Protein AF-A0A957TV15-F1 (afdb_monomer)

Structure (mmCIF, N/CA/C/O backbone):
data_AF-A0A957TV15-F1
#
_entry.id   AF-A0A957TV15-F1
#
loop_
_atom_site.group_PDB
_atom_site.id
_atom_site.type_symbol
_atom_site.label_atom_id
_atom_site.label_alt_id
_atom_site.label_comp_id
_atom_site.label_asym_id
_atom_site.label_entity_id
_atom_site.label_seq_id
_atom_site.pdbx_PDB_ins_code
_atom_site.Cartn_x
_atom_site.Cartn_y
_atom_site.Cartn_z
_atom_site.occupancy
_atom_site.B_iso_or_equiv
_atom_site.auth_seq_id
_atom_site.auth_comp_id
_atom_site.auth_asym_id
_atom_site.auth_atom_id
_atom_site.pdbx_PDB_model_num
ATOM 1 N N . MET A 1 1 ? 33.922 26.414 -63.411 1.00 46.06 1 MET A N 1
ATOM 2 C CA . MET A 1 1 ? 33.243 25.340 -62.648 1.00 46.06 1 MET A CA 1
ATOM 3 C C . MET A 1 1 ? 33.068 25.811 -61.203 1.00 46.06 1 MET A C 1
ATOM 5 O O . MET A 1 1 ? 34.039 25.888 -60.460 1.00 46.06 1 MET A O 1
ATOM 9 N N . ASN A 1 2 ? 31.869 26.282 -60.846 1.00 50.97 2 ASN A N 1
ATOM 10 C CA . ASN A 1 2 ? 31.630 27.094 -59.646 1.00 50.97 2 ASN A CA 1
ATOM 11 C C . ASN A 1 2 ? 31.438 26.229 -58.390 1.00 50.97 2 ASN A C 1
ATOM 13 O O . ASN A 1 2 ? 30.321 25.825 -58.083 1.00 50.97 2 ASN A O 1
ATOM 17 N N . ARG A 1 3 ? 32.517 26.018 -57.617 1.00 58.66 3 ARG A N 1
ATOM 18 C CA . ARG A 1 3 ? 32.533 25.302 -56.315 1.00 58.66 3 ARG A CA 1
ATOM 19 C C . ARG A 1 3 ? 31.386 25.682 -55.360 1.00 58.66 3 ARG A C 1
ATOM 21 O O . ARG A 1 3 ? 30.985 24.862 -54.546 1.00 58.66 3 ARG A O 1
ATOM 28 N N . LYS A 1 4 ? 30.835 26.898 -55.472 1.00 58.75 4 LYS A N 1
ATOM 29 C CA . LYS A 1 4 ? 29.761 27.430 -54.616 1.00 58.75 4 LYS A CA 1
ATOM 30 C C . LYS A 1 4 ? 28.371 26.822 -54.882 1.00 58.75 4 LYS A C 1
ATOM 32 O O . LYS A 1 4 ? 27.544 26.851 -53.975 1.00 58.75 4 LYS A O 1
ATOM 37 N N . SER A 1 5 ? 28.091 26.265 -56.070 1.00 59.66 5 SER A N 1
ATOM 38 C CA . SER A 1 5 ? 26.765 25.677 -56.361 1.00 59.66 5 SER A CA 1
ATOM 39 C C . SER A 1 5 ? 26.595 24.262 -55.807 1.00 59.66 5 SER A C 1
ATOM 41 O O . SER A 1 5 ? 25.465 23.826 -55.619 1.00 59.66 5 SER A O 1
ATOM 43 N N . LEU A 1 6 ? 27.700 23.571 -55.502 1.00 62.66 6 LEU A N 1
ATOM 44 C CA . LEU A 1 6 ? 27.687 22.201 -54.982 1.00 62.66 6 LEU A CA 1
ATOM 45 C C . LEU A 1 6 ? 27.521 22.140 -53.454 1.00 62.66 6 LEU A C 1
ATOM 47 O O . LEU A 1 6 ? 27.035 21.150 -52.923 1.00 62.66 6 LEU A O 1
ATOM 51 N N . VAL A 1 7 ? 27.889 23.205 -52.736 1.00 76.62 7 VAL A N 1
ATOM 52 C CA . VAL A 1 7 ? 27.868 23.228 -51.259 1.00 76.62 7 VAL A CA 1
ATOM 53 C C . VAL A 1 7 ? 26.446 23.340 -50.705 1.00 76.62 7 VAL A C 1
ATOM 55 O O . VAL A 1 7 ? 26.131 22.775 -49.664 1.00 76.62 7 VAL A O 1
ATOM 58 N N . ARG A 1 8 ? 25.566 24.047 -51.423 1.00 78.38 8 ARG A N 1
ATOM 59 C CA . ARG A 1 8 ? 24.158 24.245 -51.050 1.00 78.38 8 ARG A CA 1
ATOM 60 C C . ARG A 1 8 ? 23.344 22.947 -50.996 1.00 78.38 8 ARG A C 1
ATOM 62 O O . ARG A 1 8 ? 22.718 22.730 -49.962 1.00 78.38 8 ARG A O 1
ATOM 69 N N . PRO A 1 9 ? 23.341 22.083 -52.031 1.00 82.62 9 PRO A N 1
ATOM 70 C CA . PRO A 1 9 ? 22.593 20.833 -51.965 1.00 82.62 9 PRO A CA 1
ATOM 71 C C . PRO A 1 9 ? 23.135 19.917 -50.868 1.00 82.62 9 PRO A C 1
ATOM 73 O O . PRO A 1 9 ? 22.339 19.375 -50.121 1.00 82.62 9 PRO A O 1
ATOM 76 N N . ILE A 1 10 ? 24.461 19.836 -50.687 1.00 86.44 10 ILE A N 1
ATOM 77 C CA . ILE A 1 10 ? 25.082 19.026 -49.623 1.00 86.44 10 ILE A CA 1
ATOM 78 C C . ILE A 1 10 ? 24.602 19.463 -48.235 1.00 86.44 10 ILE A C 1
ATOM 80 O O . ILE A 1 10 ? 24.287 18.624 -47.391 1.00 86.44 10 ILE A O 1
ATOM 84 N N . LEU A 1 11 ? 24.515 20.774 -48.003 1.00 87.88 11 LEU A N 1
ATOM 85 C CA . LEU A 1 11 ? 24.061 21.318 -46.729 1.00 87.88 11 LEU A CA 1
ATOM 86 C C . LEU A 1 11 ? 22.578 21.003 -46.479 1.00 87.88 11 LEU A C 1
ATOM 88 O O . LEU A 1 11 ? 22.214 20.632 -45.368 1.00 87.88 11 LEU A O 1
ATOM 92 N N . PHE A 1 12 ? 21.742 21.055 -47.520 1.00 89.56 12 PHE A N 1
ATOM 93 C CA . PHE A 1 12 ? 20.345 20.619 -47.441 1.00 89.56 12 PHE A CA 1
ATOM 94 C C . PHE A 1 12 ? 20.218 19.125 -47.133 1.00 89.56 12 PHE A C 1
ATOM 96 O O . PHE A 1 12 ? 19.432 18.752 -46.263 1.00 89.56 12 PHE A O 1
ATOM 103 N N . THR A 1 13 ? 21.010 18.270 -47.785 1.00 88.69 13 THR A N 1
ATOM 104 C CA . THR A 1 13 ? 20.988 16.826 -47.521 1.00 88.69 13 THR A CA 1
ATOM 105 C C . THR A 1 13 ? 21.404 16.522 -46.083 1.00 88.69 13 THR A C 1
ATOM 107 O O . THR A 1 13 ? 20.759 15.715 -45.422 1.00 88.69 13 THR A O 1
ATOM 110 N N . LEU A 1 14 ? 22.429 17.206 -45.563 1.00 92.69 14 LEU A N 1
ATOM 111 C CA . LEU A 1 14 ? 22.865 17.055 -44.171 1.00 92.69 14 LEU A CA 1
ATOM 112 C C . LEU A 1 14 ? 21.784 17.467 -43.168 1.00 92.69 14 LEU A C 1
ATOM 114 O O . LEU A 1 14 ? 21.582 16.769 -42.178 1.00 92.69 14 LEU A O 1
ATOM 118 N N . VAL A 1 15 ? 21.058 18.556 -43.432 1.00 92.94 15 VAL A N 1
ATOM 119 C CA . VAL A 1 15 ? 19.947 18.995 -42.572 1.00 92.94 15 VAL A CA 1
ATOM 120 C C . VAL A 1 15 ? 18.813 17.970 -42.574 1.00 92.94 15 VAL A C 1
ATOM 122 O O . VAL A 1 15 ? 18.302 17.628 -41.511 1.00 92.94 15 VAL A O 1
ATOM 125 N N . ILE A 1 16 ? 18.452 17.423 -43.737 1.00 93.06 16 ILE A N 1
ATOM 126 C CA . ILE A 1 16 ? 17.406 16.394 -43.839 1.00 93.06 16 ILE A CA 1
ATOM 127 C C . ILE A 1 16 ? 17.818 15.122 -43.090 1.00 93.06 16 ILE A C 1
ATOM 129 O O . ILE A 1 16 ? 17.019 14.569 -42.338 1.00 93.06 16 ILE A O 1
ATOM 133 N N . VAL A 1 17 ? 19.070 14.683 -43.242 1.00 92.06 17 VAL A N 1
ATOM 134 C CA . VAL A 1 17 ? 19.602 13.518 -42.518 1.00 92.06 17 VAL A CA 1
ATOM 135 C C . VAL A 1 17 ? 19.608 13.764 -41.008 1.00 92.06 17 VAL A C 1
ATOM 137 O O . VAL A 1 17 ? 19.228 12.874 -40.254 1.00 92.06 17 VAL A O 1
ATOM 140 N N . ALA A 1 18 ? 19.964 14.969 -40.555 1.00 89.00 18 ALA A N 1
ATOM 141 C CA . ALA A 1 18 ? 19.921 15.325 -39.139 1.00 89.00 18 ALA A CA 1
ATOM 142 C C . ALA A 1 18 ? 18.488 15.314 -38.575 1.00 89.00 18 ALA A C 1
ATOM 144 O O . ALA A 1 18 ? 18.262 14.799 -37.483 1.00 89.00 18 ALA A O 1
ATOM 145 N N . ILE A 1 19 ? 17.509 15.820 -39.332 1.00 88.50 19 ILE A N 1
ATOM 146 C CA . ILE A 1 19 ? 16.092 15.793 -38.937 1.00 88.50 19 ILE A CA 1
ATOM 147 C C . ILE A 1 19 ? 15.575 14.352 -38.877 1.00 88.50 19 ILE A C 1
ATOM 149 O O . ILE A 1 19 ? 14.923 13.973 -37.907 1.00 88.50 19 ILE A O 1
ATOM 153 N N . LEU A 1 20 ? 15.903 13.519 -39.866 1.00 89.06 20 LEU A N 1
ATOM 154 C CA . LEU A 1 20 ? 15.533 12.104 -39.850 1.00 89.06 20 LEU A CA 1
ATOM 155 C C . LEU A 1 20 ? 16.183 11.371 -38.670 1.00 89.06 20 LEU A C 1
ATOM 157 O O . LEU A 1 20 ? 15.511 10.608 -37.984 1.00 89.06 20 LEU A O 1
ATOM 161 N N . ALA A 1 21 ? 17.448 11.652 -38.361 1.00 86.00 21 ALA A N 1
ATOM 162 C CA . ALA A 1 21 ? 18.128 11.066 -37.209 1.00 86.00 21 ALA A CA 1
ATOM 163 C C . ALA A 1 21 ? 17.474 11.444 -35.866 1.00 86.00 21 ALA A C 1
ATOM 165 O O . ALA A 1 21 ? 17.498 10.632 -34.941 1.00 86.00 21 ALA A O 1
ATOM 166 N N . LEU A 1 22 ? 16.868 12.633 -35.763 1.00 80.38 22 LEU A N 1
ATOM 167 C CA . LEU A 1 22 ? 16.094 13.060 -34.590 1.00 80.38 22 LEU A CA 1
ATOM 168 C C . LEU A 1 22 ? 14.734 12.358 -34.484 1.00 80.38 22 LEU A C 1
ATOM 170 O O . LEU A 1 22 ? 14.270 12.115 -33.377 1.00 80.38 22 LEU A O 1
ATOM 174 N N . ILE A 1 23 ? 14.102 12.022 -35.612 1.00 80.88 23 ILE A N 1
ATOM 175 C CA . ILE A 1 23 ? 12.819 11.299 -35.634 1.00 80.88 23 ILE A CA 1
ATOM 176 C C . ILE A 1 23 ? 13.022 9.814 -35.297 1.00 80.88 23 ILE A C 1
ATOM 178 O O . ILE A 1 23 ? 12.196 9.217 -34.612 1.00 80.88 23 ILE A O 1
ATOM 182 N N . TYR A 1 24 ? 14.117 9.215 -35.775 1.00 78.50 24 TYR A N 1
ATOM 183 C CA . TYR A 1 24 ? 14.385 7.781 -35.620 1.00 78.50 24 TYR A CA 1
ATOM 184 C C . TYR A 1 24 ? 15.139 7.405 -34.343 1.00 78.50 24 TYR A C 1
ATOM 186 O O . TYR A 1 24 ? 15.135 6.230 -33.978 1.00 78.50 24 TYR A O 1
ATOM 194 N N . ASN A 1 25 ? 15.775 8.353 -33.650 1.00 70.69 25 ASN A N 1
ATOM 195 C CA . ASN A 1 25 ? 16.306 8.077 -32.321 1.00 70.69 25 ASN A CA 1
ATOM 196 C C . ASN A 1 25 ? 15.194 8.267 -31.289 1.00 70.69 25 ASN A C 1
ATOM 198 O O . ASN A 1 25 ? 14.792 9.4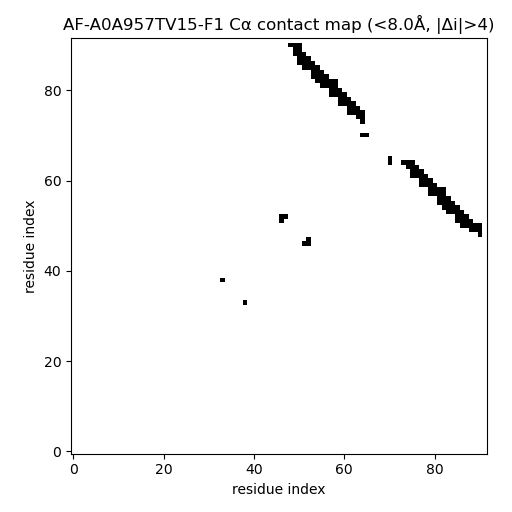12 -31.063 1.00 70.69 25 ASN A O 1
ATOM 202 N N . PRO A 1 26 ? 14.719 7.203 -30.611 1.00 67.75 26 PRO A N 1
ATOM 203 C CA . PRO A 1 26 ? 13.967 7.415 -29.390 1.00 67.75 26 PRO A CA 1
ATOM 204 C C . PRO A 1 26 ? 14.902 8.178 -28.454 1.00 67.75 26 PRO A C 1
ATOM 206 O O . PRO A 1 26 ? 15.955 7.660 -28.074 1.00 67.75 26 PRO A O 1
ATOM 209 N N . LEU A 1 27 ? 14.571 9.432 -28.131 1.00 65.56 27 LEU A N 1
ATOM 210 C CA . LEU A 1 27 ? 15.254 10.122 -27.048 1.00 65.56 27 LEU A CA 1
ATOM 211 C C . LEU A 1 27 ? 15.137 9.196 -25.846 1.00 65.56 27 LEU A C 1
ATOM 213 O O . 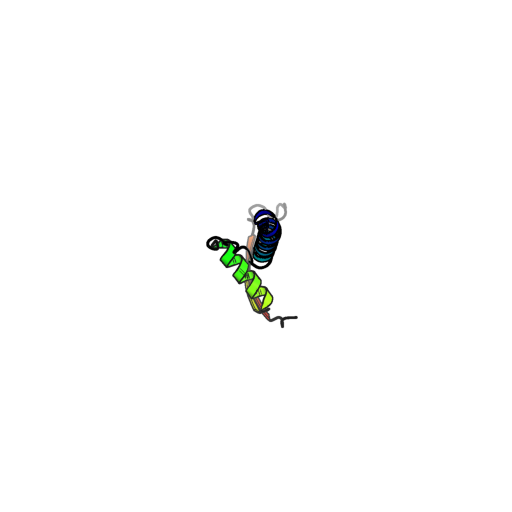LEU A 1 27 ? 14.031 8.927 -25.379 1.00 65.56 27 LEU A O 1
ATOM 217 N N . VAL A 1 28 ? 16.269 8.645 -25.414 1.00 63.50 28 VAL A N 1
ATOM 218 C CA . VAL A 1 28 ? 16.325 7.757 -24.262 1.00 63.50 28 VAL A CA 1
ATOM 219 C C . VAL A 1 28 ? 15.898 8.605 -23.077 1.00 63.50 28 VAL A C 1
ATOM 221 O O . VAL A 1 28 ? 16.678 9.384 -22.529 1.00 63.50 28 VAL A O 1
ATOM 224 N N . THR A 1 29 ? 14.621 8.517 -22.721 1.00 61.69 29 THR A N 1
ATOM 225 C CA . THR A 1 29 ? 14.104 9.118 -21.506 1.00 61.69 29 THR A CA 1
ATOM 226 C C . THR A 1 29 ? 14.769 8.375 -20.367 1.00 61.69 29 THR A C 1
ATOM 228 O O . THR A 1 29 ? 14.448 7.215 -20.105 1.00 61.69 29 THR A O 1
ATOM 231 N N . TYR A 1 30 ? 15.735 9.027 -19.728 1.00 59.84 30 TYR A N 1
ATOM 232 C CA . TYR A 1 30 ? 16.326 8.551 -18.489 1.00 59.84 30 TYR A CA 1
ATOM 233 C C . TYR A 1 30 ? 15.220 8.559 -17.432 1.00 59.84 30 TYR A C 1
ATOM 235 O O . TYR A 1 30 ? 14.955 9.571 -16.782 1.00 59.84 30 TYR A O 1
ATOM 243 N N . ALA A 1 31 ? 14.517 7.435 -17.301 1.00 65.75 31 ALA A N 1
ATOM 244 C CA . ALA A 1 31 ? 13.714 7.179 -16.126 1.00 65.75 31 ALA A CA 1
ATOM 245 C C . ALA A 1 31 ? 14.711 7.095 -14.968 1.00 65.75 31 ALA A C 1
ATOM 247 O O . ALA A 1 31 ? 15.563 6.206 -14.933 1.00 65.75 31 ALA A O 1
ATOM 248 N N . GLY A 1 32 ? 14.673 8.090 -14.080 1.00 71.00 32 GLY A N 1
ATOM 249 C CA . GLY A 1 32 ? 15.476 8.071 -12.864 1.00 71.00 32 GLY A CA 1
ATOM 250 C C . GLY A 1 32 ? 15.235 6.783 -12.067 1.00 71.00 32 GLY A C 1
ATOM 251 O O . GLY A 1 32 ? 14.267 6.063 -12.331 1.00 71.00 32 GLY A O 1
ATOM 252 N N . PRO A 1 33 ? 16.105 6.472 -11.094 1.00 77.44 33 PRO A N 1
ATOM 253 C CA . PRO A 1 33 ? 15.949 5.281 -10.272 1.00 77.44 33 PRO A CA 1
ATOM 254 C C . PRO A 1 33 ? 14.527 5.213 -9.708 1.00 77.44 33 PRO A C 1
ATOM 256 O O . PRO A 1 33 ? 14.037 6.170 -9.103 1.00 77.44 33 PRO A O 1
ATOM 259 N N . GLN A 1 34 ? 13.863 4.086 -9.965 1.00 79.94 34 GLN A N 1
ATOM 260 C CA . GLN A 1 34 ? 12.484 3.859 -9.561 1.00 79.94 34 GLN A CA 1
ATOM 261 C C . GLN A 1 34 ? 12.375 4.025 -8.046 1.00 79.94 34 GLN A C 1
ATOM 263 O O . GLN A 1 34 ? 13.112 3.400 -7.281 1.00 79.94 34 GLN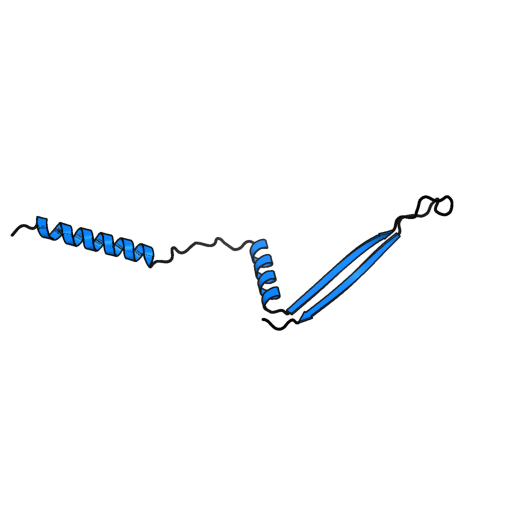 A O 1
ATOM 268 N N . THR A 1 35 ? 11.459 4.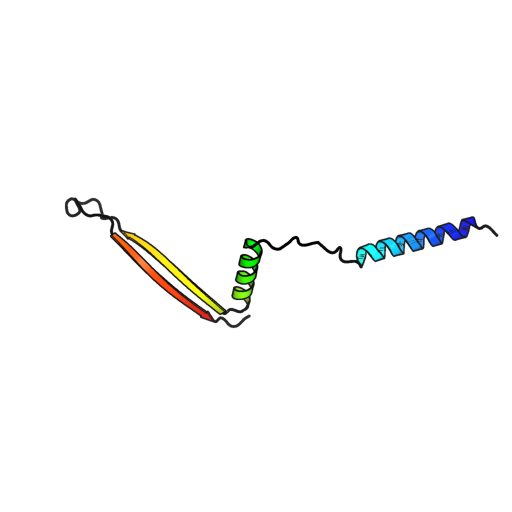880 -7.599 1.00 86.88 35 THR A N 1
ATOM 269 C CA . THR A 1 35 ? 11.231 5.039 -6.162 1.00 86.88 35 THR A CA 1
ATOM 270 C C . THR A 1 35 ? 10.595 3.768 -5.598 1.00 86.88 35 THR A C 1
ATOM 272 O O . THR A 1 35 ? 9.882 3.052 -6.303 1.00 86.88 35 THR A O 1
ATOM 275 N N . ALA A 1 36 ? 10.787 3.497 -4.305 1.00 86.88 36 ALA A N 1
ATOM 276 C CA . ALA A 1 36 ? 10.141 2.358 -3.643 1.00 86.88 36 ALA A CA 1
ATOM 277 C C . ALA A 1 36 ? 8.609 2.372 -3.822 1.00 86.88 36 ALA A C 1
ATOM 279 O O . ALA A 1 36 ? 7.986 1.326 -3.993 1.00 86.88 36 ALA A O 1
ATOM 280 N N . HIS A 1 37 ? 8.007 3.565 -3.858 1.00 85.88 37 HIS A N 1
ATOM 281 C CA . HIS A 1 37 ? 6.582 3.730 -4.126 1.00 85.88 37 HIS A CA 1
ATOM 282 C C . HIS A 1 37 ? 6.207 3.318 -5.556 1.00 85.88 37 HIS A C 1
ATOM 284 O O . HIS A 1 37 ? 5.251 2.576 -5.749 1.00 85.88 37 HIS A O 1
ATOM 290 N N . GLN A 1 38 ? 6.984 3.733 -6.560 1.00 86.31 38 GLN A N 1
ATOM 291 C CA . GLN A 1 38 ? 6.768 3.318 -7.950 1.00 86.31 38 GLN A CA 1
ATOM 292 C C . GLN A 1 38 ? 6.975 1.810 -8.138 1.00 86.31 38 GLN A C 1
ATOM 294 O O . GLN A 1 38 ? 6.266 1.192 -8.926 1.00 86.31 38 GLN A O 1
ATOM 299 N N . ALA A 1 39 ? 7.930 1.204 -7.428 1.00 88.56 39 ALA A N 1
ATOM 300 C CA . ALA A 1 39 ? 8.139 -0.246 -7.431 1.00 88.56 39 ALA A CA 1
ATOM 301 C C . ALA A 1 39 ? 6.929 -0.992 -6.868 1.00 88.56 39 ALA A C 1
ATOM 303 O O . ALA A 1 39 ? 6.429 -1.918 -7.506 1.00 88.56 39 ALA A O 1
ATOM 304 N N . LEU A 1 40 ? 6.412 -0.533 -5.727 1.00 88.38 40 LEU A N 1
ATOM 305 C C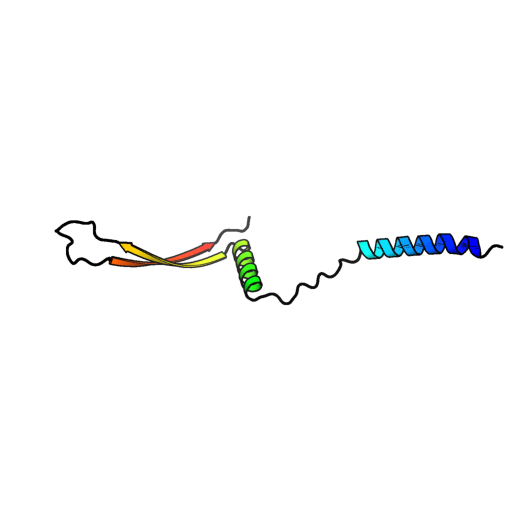A . LEU A 1 40 ? 5.223 -1.107 -5.113 1.00 88.38 40 LEU A CA 1
ATOM 306 C C . LEU A 1 40 ? 3.996 -0.983 -6.023 1.00 88.38 40 LEU A C 1
ATOM 308 O O . LEU A 1 40 ? 3.303 -1.972 -6.241 1.00 88.38 40 LEU A O 1
ATOM 312 N N . THR A 1 41 ? 3.746 0.203 -6.583 1.00 88.06 41 THR A N 1
ATOM 313 C CA . THR A 1 41 ? 2.596 0.447 -7.465 1.00 88.06 41 THR A CA 1
ATOM 314 C C . THR A 1 41 ? 2.657 -0.415 -8.723 1.00 88.06 41 THR A C 1
ATOM 316 O O . THR A 1 41 ? 1.650 -1.013 -9.095 1.00 88.06 41 THR A O 1
ATOM 319 N N . ASN A 1 42 ? 3.833 -0.544 -9.344 1.00 87.00 42 ASN A N 1
ATOM 320 C CA . ASN A 1 42 ? 4.002 -1.369 -10.540 1.00 87.00 42 ASN A CA 1
ATOM 321 C C . ASN A 1 42 ? 3.807 -2.860 -10.237 1.00 87.00 42 ASN A C 1
ATOM 323 O O . ASN A 1 42 ? 3.122 -3.547 -10.992 1.00 87.00 42 ASN A O 1
ATOM 327 N N . ALA A 1 43 ? 4.349 -3.354 -9.119 1.00 85.94 43 ALA A N 1
ATOM 328 C CA . ALA A 1 43 ? 4.138 -4.735 -8.685 1.00 85.94 43 ALA A CA 1
ATOM 329 C C . ALA A 1 43 ? 2.651 -5.023 -8.430 1.00 85.94 43 ALA A C 1
ATOM 331 O O . ALA A 1 43 ? 2.136 -6.069 -8.823 1.00 85.94 43 ALA A O 1
ATOM 332 N N . TRP A 1 44 ? 1.938 -4.063 -7.836 1.00 83.44 44 TRP A N 1
ATOM 333 C CA . TRP A 1 44 ? 0.496 -4.155 -7.641 1.00 83.44 44 TRP A CA 1
ATOM 334 C C . TRP A 1 44 ? -0.258 -4.205 -8.977 1.00 83.44 44 TRP A C 1
ATOM 336 O O . TRP A 1 44 ? -1.077 -5.093 -9.200 1.00 83.44 44 TRP A O 1
ATOM 346 N N . GLN A 1 45 ? 0.046 -3.305 -9.912 1.00 82.62 45 GLN A N 1
ATOM 347 C CA . GLN A 1 45 ? -0.590 -3.303 -11.233 1.00 82.62 45 GLN A CA 1
ATOM 348 C C . GLN A 1 45 ? -0.364 -4.618 -11.991 1.00 82.62 45 GLN A C 1
ATOM 350 O O . GLN A 1 45 ? -1.294 -5.138 -12.605 1.00 82.62 45 GLN A O 1
ATOM 355 N N . GLN A 1 46 ? 0.837 -5.190 -11.907 1.00 82.69 46 GLN A N 1
ATOM 356 C CA . GLN A 1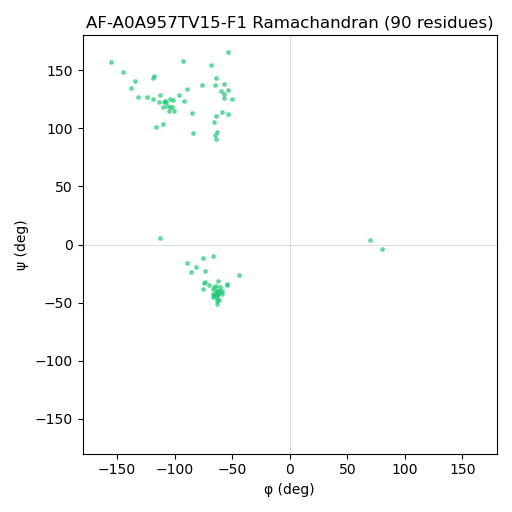 46 ? 1.146 -6.488 -12.510 1.00 82.69 46 GLN A CA 1
ATOM 357 C C . GLN A 1 46 ? 0.360 -7.630 -11.854 1.00 82.69 46 GLN A C 1
ATOM 359 O O . GLN A 1 46 ? -0.214 -8.457 -12.559 1.00 82.69 46 GLN A O 1
ATOM 364 N N . ALA A 1 47 ? 0.258 -7.651 -10.522 1.00 75.50 47 ALA A N 1
ATOM 365 C CA . ALA A 1 47 ? -0.551 -8.643 -9.813 1.00 75.50 47 ALA A CA 1
ATOM 366 C C . ALA A 1 47 ? -2.038 -8.575 -10.214 1.00 75.50 47 ALA A C 1
ATOM 368 O O . ALA A 1 47 ? -2.682 -9.610 -10.373 1.00 75.50 47 ALA A O 1
ATOM 369 N N . MET A 1 48 ? -2.572 -7.370 -10.460 1.00 71.06 48 MET A N 1
ATOM 370 C CA . MET A 1 48 ? -3.938 -7.202 -10.977 1.00 71.06 48 MET A CA 1
ATOM 371 C C . MET A 1 48 ? -4.113 -7.764 -12.394 1.00 71.06 48 MET A C 1
ATOM 373 O O . MET A 1 48 ? -5.165 -8.321 -12.691 1.00 71.06 48 MET A O 1
ATOM 377 N N . GLN A 1 49 ? -3.103 -7.640 -13.262 1.00 73.06 49 GLN A N 1
ATOM 378 C CA . GLN A 1 49 ? -3.156 -8.157 -14.637 1.00 73.06 49 GLN A CA 1
ATOM 379 C C . GLN A 1 49 ? -3.120 -9.686 -14.700 1.00 73.06 49 GLN A C 1
ATOM 381 O O . GLN A 1 49 ? -3.766 -10.278 -15.559 1.00 73.06 49 GLN A O 1
ATOM 386 N N . ILE A 1 50 ? -2.388 -10.324 -13.785 1.00 72.00 50 ILE A N 1
ATOM 387 C CA . ILE A 1 50 ? -2.270 -11.789 -13.713 1.00 72.00 50 ILE A CA 1
ATOM 388 C C . ILE A 1 50 ? -3.546 -12.412 -13.116 1.00 72.00 50 ILE A C 1
ATOM 390 O O . ILE A 1 50 ? -3.739 -13.621 -13.186 1.00 72.00 50 ILE A O 1
ATOM 394 N N . GLY A 1 51 ? -4.439 -11.592 -12.547 1.00 63.78 51 GLY A N 1
ATOM 395 C CA . GLY A 1 51 ? -5.728 -12.034 -12.020 1.00 63.78 51 GLY A CA 1
ATOM 396 C C . GLY A 1 51 ? -5.628 -12.885 -10.756 1.00 63.78 51 GLY A C 1
ATOM 397 O O . GLY A 1 51 ? -6.660 -13.327 -10.260 1.00 63.78 51 GLY A O 1
ATOM 398 N N . GLN A 1 52 ? -4.416 -13.070 -10.221 1.00 69.94 52 GLN A N 1
ATOM 399 C CA . GLN A 1 52 ? -4.132 -13.809 -8.997 1.00 69.94 52 GLN A CA 1
ATOM 400 C C . GLN A 1 52 ? -3.691 -12.842 -7.904 1.00 69.94 52 GLN A C 1
ATOM 402 O O . GLN A 1 52 ? -2.561 -12.350 -7.900 1.00 69.94 52 GLN A O 1
ATOM 407 N N . TYR A 1 53 ? -4.588 -12.556 -6.961 1.00 73.50 53 TYR A N 1
ATOM 408 C CA . TYR A 1 53 ? -4.267 -11.705 -5.819 1.00 73.50 53 TYR A CA 1
ATOM 409 C C . TYR A 1 53 ? -4.847 -12.251 -4.515 1.00 73.50 53 TYR A C 1
ATOM 411 O O . TYR A 1 53 ? -6.018 -12.626 -4.434 1.00 73.50 53 TYR A O 1
ATOM 419 N N . ARG A 1 54 ? -4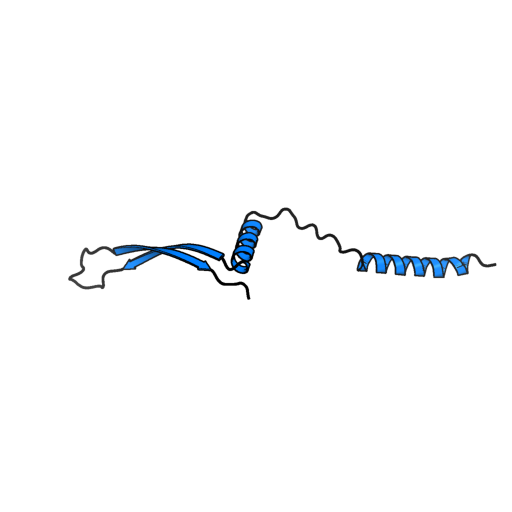.006 -12.253 -3.475 1.00 77.88 54 ARG A N 1
ATOM 420 C CA . ARG A 1 54 ? -4.370 -12.582 -2.095 1.00 77.88 54 ARG A CA 1
ATOM 421 C C . ARG A 1 54 ? -4.467 -11.302 -1.289 1.00 77.88 54 ARG A C 1
ATOM 423 O O . ARG A 1 54 ? -3.496 -10.551 -1.216 1.00 77.88 54 ARG A O 1
ATOM 430 N N . TYR A 1 55 ? -5.607 -11.083 -0.651 1.00 79.88 55 TYR A N 1
ATOM 431 C CA . TYR A 1 55 ? -5.821 -9.930 0.212 1.00 79.88 55 TYR A CA 1
ATOM 432 C C . TYR A 1 55 ? -6.096 -10.354 1.643 1.00 79.88 55 TYR A C 1
ATOM 434 O O . TYR A 1 55 ? -6.761 -11.356 1.900 1.00 79.88 55 TYR A O 1
ATOM 442 N N . GLN A 1 56 ? -5.603 -9.544 2.574 1.00 86.44 56 GLN A N 1
ATOM 443 C CA . GLN A 1 56 ? -5.963 -9.607 3.979 1.00 86.44 56 GLN A CA 1
ATOM 444 C C . GLN A 1 56 ? -6.300 -8.192 4.435 1.00 86.44 56 GLN A C 1
ATOM 446 O O . GLN A 1 56 ? -5.515 -7.265 4.241 1.00 86.44 56 GLN A O 1
ATOM 451 N N . THR A 1 57 ? -7.473 -8.019 5.030 1.00 86.69 57 THR A N 1
ATOM 452 C CA . THR A 1 57 ? -7.916 -6.747 5.592 1.00 86.69 57 THR A CA 1
ATOM 453 C C . THR A 1 57 ? -8.520 -6.974 6.971 1.00 86.69 57 THR A C 1
ATOM 455 O O . THR A 1 57 ? -9.207 -7.970 7.204 1.00 86.69 57 THR A O 1
ATOM 458 N N . ASP A 1 58 ? -8.232 -6.060 7.892 1.00 92.06 58 ASP A N 1
ATOM 459 C CA . ASP A 1 58 ? -8.773 -6.072 9.245 1.00 92.06 58 ASP A CA 1
ATOM 460 C C . ASP A 1 58 ? -9.821 -4.953 9.348 1.00 92.06 58 ASP A C 1
ATOM 462 O O . ASP A 1 58 ? -9.525 -3.776 9.137 1.00 92.06 58 ASP A O 1
ATOM 466 N N . LEU A 1 59 ? -11.063 -5.329 9.649 1.00 90.50 59 LEU A N 1
ATOM 467 C CA . LEU A 1 59 ? -12.209 -4.436 9.767 1.00 90.50 59 LEU A CA 1
ATOM 468 C C . LEU A 1 59 ? -12.504 -4.199 11.250 1.00 90.50 59 LEU A C 1
ATOM 470 O O . LEU A 1 59 ? -12.802 -5.134 11.991 1.00 90.50 59 LEU A O 1
ATOM 474 N N . LEU A 1 60 ? -12.403 -2.941 11.679 1.00 95.38 60 LEU A N 1
ATOM 475 C CA . LEU A 1 60 ? -12.707 -2.505 13.041 1.00 95.38 60 LEU A CA 1
ATOM 476 C C . LEU A 1 60 ? -14.093 -1.861 13.063 1.00 95.38 60 LEU A C 1
ATOM 478 O O . LEU A 1 60 ? -14.306 -0.809 12.464 1.00 95.38 60 LEU A O 1
ATOM 482 N N . GLN A 1 61 ? -15.033 -2.486 13.764 1.00 93.44 61 GLN A N 1
ATOM 483 C CA . GLN A 1 61 ? -16.373 -1.959 13.971 1.00 93.44 61 GLN A CA 1
ATOM 484 C C . GLN A 1 61 ? -16.532 -1.476 15.411 1.00 93.44 61 GLN A C 1
ATOM 486 O O . GLN A 1 61 ? -16.407 -2.254 16.354 1.00 93.44 61 GLN A O 1
ATOM 491 N N . THR A 1 62 ? -16.876 -0.199 15.576 1.00 94.94 62 THR A N 1
ATOM 492 C CA . THR A 1 62 ? -17.191 0.394 16.881 1.00 94.94 62 THR A CA 1
ATOM 493 C C . THR A 1 62 ? -18.700 0.563 17.016 1.00 94.94 62 THR A C 1
ATOM 495 O O . THR A 1 62 ? -19.321 1.295 16.247 1.00 94.94 62 THR A O 1
ATOM 498 N N . ILE A 1 63 ? -19.303 -0.104 18.000 1.00 91.38 63 ILE A N 1
ATOM 499 C CA . ILE A 1 63 ? -20.736 -0.019 18.299 1.00 91.38 63 ILE A CA 1
ATOM 500 C C . ILE A 1 63 ? -20.918 0.836 19.551 1.00 91.38 63 ILE A C 1
ATOM 502 O O . ILE A 1 63 ? -20.507 0.455 20.650 1.00 91.38 63 ILE A O 1
ATOM 506 N N . HIS A 1 64 ? -21.556 1.994 19.386 1.00 92.69 64 HIS A N 1
ATOM 507 C CA . HIS A 1 64 ? -21.885 2.879 20.498 1.00 92.69 64 HIS A CA 1
ATOM 508 C C . HIS A 1 64 ? -23.258 2.527 21.088 1.00 92.69 64 HIS A C 1
ATOM 510 O O . HIS A 1 64 ? -24.223 2.358 20.336 1.00 92.69 64 HIS A O 1
ATOM 516 N N . PRO A 1 65 ? -23.384 2.439 22.423 1.00 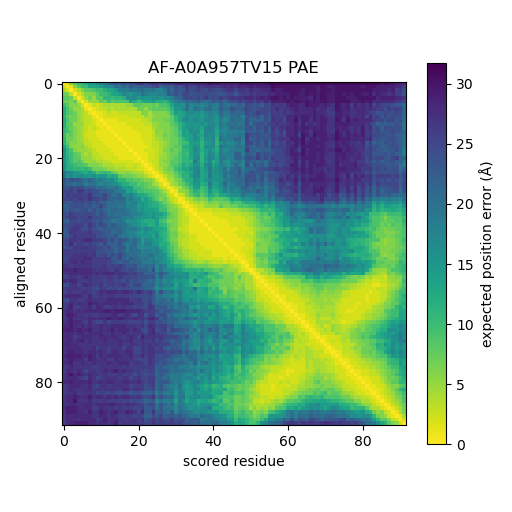88.31 65 PRO A N 1
ATOM 517 C CA . PRO A 1 65 ? -24.679 2.228 23.051 1.00 88.31 65 PRO A CA 1
ATOM 518 C C . PRO A 1 65 ? -25.602 3.428 22.804 1.00 88.31 65 PRO A C 1
ATOM 520 O O . PRO A 1 65 ? -25.199 4.584 22.915 1.00 88.31 65 PRO A O 1
ATOM 523 N N . THR A 1 66 ? -26.872 3.157 22.495 1.00 90.06 66 THR A N 1
ATOM 524 C CA . THR A 1 66 ? -27.889 4.205 22.333 1.00 90.06 66 THR A CA 1
ATOM 525 C C . THR A 1 66 ? -28.117 4.942 23.656 1.00 90.06 66 THR A C 1
ATOM 527 O O . THR A 1 66 ? -28.135 4.307 24.714 1.00 90.06 66 THR A O 1
ATOM 530 N N . ALA A 1 67 ? -28.361 6.254 23.609 1.00 87.25 67 ALA A N 1
ATOM 531 C CA . ALA A 1 67 ? -28.650 7.068 24.789 1.00 87.25 67 ALA A CA 1
ATOM 532 C C . ALA A 1 67 ? -29.977 6.648 25.460 1.00 87.25 67 ALA A C 1
ATOM 534 O O . ALA A 1 67 ? -31.059 7.072 25.060 1.00 87.25 67 ALA A O 1
ATOM 535 N N . LYS A 1 68 ? -29.893 5.770 26.466 1.00 92.12 68 LYS A N 1
ATOM 536 C CA . LYS A 1 68 ? -31.008 5.282 27.297 1.00 92.12 68 LYS A CA 1
ATOM 537 C C . LYS A 1 68 ? -30.510 5.058 28.727 1.00 92.12 68 LYS A C 1
ATOM 539 O O . LYS A 1 68 ? -29.371 4.633 28.904 1.00 92.12 68 LYS A O 1
ATOM 544 N N . LEU A 1 69 ? -31.372 5.247 29.733 1.00 90.19 69 LEU A N 1
ATOM 545 C CA . LEU A 1 69 ? -31.026 5.004 31.148 1.00 90.19 69 LEU A CA 1
ATOM 546 C C . LEU A 1 69 ? -30.485 3.580 31.393 1.00 90.19 69 LEU A C 1
ATOM 548 O O . LEU A 1 69 ? -29.544 3.397 32.154 1.00 90.19 69 LEU A O 1
ATOM 552 N N . ALA A 1 70 ? -31.000 2.579 30.669 1.00 90.06 70 ALA A N 1
ATOM 553 C CA . ALA A 1 70 ? -30.536 1.185 30.736 1.00 90.06 70 ALA A CA 1
ATOM 554 C C . ALA A 1 70 ? -29.096 0.948 30.217 1.00 90.06 70 ALA A C 1
ATOM 556 O O . ALA A 1 70 ? -28.554 -0.154 30.356 1.00 90.06 70 ALA A O 1
ATOM 557 N N . ASN A 1 71 ? -28.492 1.957 29.585 1.00 86.12 71 ASN A N 1
ATOM 558 C CA . ASN A 1 71 ? -27.150 1.912 29.008 1.00 86.12 71 ASN A CA 1
ATOM 559 C C . ASN A 1 71 ? -26.153 2.818 29.750 1.00 86.12 71 ASN A C 1
ATOM 561 O O . ASN A 1 71 ? -25.013 2.950 29.305 1.00 86.12 71 ASN A O 1
ATOM 565 N N . VAL A 1 72 ? -26.554 3.432 30.871 1.00 88.44 72 VAL A N 1
ATOM 566 C CA . VAL A 1 72 ? -25.658 4.234 31.718 1.00 88.44 72 VAL A CA 1
ATOM 567 C C . VAL A 1 72 ? -24.477 3.370 32.165 1.00 88.44 72 VAL A C 1
ATOM 569 O O . VAL A 1 72 ? -24.658 2.246 32.626 1.00 88.44 72 VAL A O 1
ATOM 572 N N . GLY A 1 73 ? -23.258 3.881 31.983 1.00 88.50 73 GLY A N 1
ATOM 573 C CA . GLY A 1 73 ? -22.023 3.169 32.324 1.00 88.50 73 GLY A CA 1
ATOM 574 C C . GLY A 1 73 ? -21.560 2.124 31.300 1.00 88.50 73 GLY A C 1
ATOM 575 O O . GLY A 1 73 ? -20.477 1.570 31.474 1.00 88.50 73 GLY A O 1
ATOM 576 N N . ARG A 1 74 ? -22.310 1.861 30.216 1.00 87.19 74 ARG A N 1
ATOM 577 C CA . ARG A 1 74 ? -21.830 0.978 29.139 1.00 87.19 74 ARG A CA 1
ATOM 578 C C . ARG A 1 74 ? -20.807 1.691 28.262 1.00 87.19 74 ARG A C 1
ATOM 580 O O . ARG A 1 74 ? -21.002 2.837 27.864 1.00 87.19 74 ARG A O 1
ATOM 587 N N . GLN A 1 75 ? -19.743 0.974 27.924 1.00 90.62 75 GLN A N 1
ATOM 588 C CA . GLN A 1 75 ? -18.687 1.455 27.039 1.00 90.62 75 GLN A CA 1
ATOM 589 C C . GLN A 1 75 ? -18.962 1.060 25.579 1.00 90.62 75 GLN A C 1
ATOM 591 O O . GLN A 1 75 ? -19.711 0.108 25.334 1.00 90.62 75 GLN A O 1
ATOM 596 N N . PRO A 1 76 ? -18.375 1.774 24.601 1.00 90.25 76 PRO A N 1
ATOM 597 C CA . PRO A 1 76 ? -18.378 1.341 23.209 1.00 90.25 76 PRO A CA 1
ATOM 598 C C . PRO A 1 76 ? -17.760 -0.052 23.071 1.00 90.25 76 PRO A C 1
ATOM 600 O O . PRO A 1 76 ? -16.730 -0.343 23.678 1.00 90.25 76 PRO A O 1
ATOM 603 N N . GLN A 1 77 ? -18.373 -0.902 22.253 1.00 91.19 77 GLN A N 1
ATOM 604 C CA . GLN A 1 77 ? -17.831 -2.219 21.942 1.00 91.19 77 GLN A CA 1
ATOM 605 C C . GLN A 1 77 ? -17.053 -2.150 20.628 1.00 91.19 77 GLN A C 1
ATOM 607 O O . GLN A 1 77 ? -17.592 -1.686 19.624 1.00 91.19 77 GLN A O 1
ATOM 612 N N . ILE A 1 78 ? -15.809 -2.633 20.628 1.00 93.81 78 ILE A N 1
ATOM 613 C CA . ILE A 1 78 ? -14.984 -2.765 19.422 1.00 93.81 78 ILE A CA 1
ATOM 614 C C . ILE A 1 78 ? -15.007 -4.231 18.989 1.00 93.81 78 ILE A C 1
ATOM 616 O O . ILE A 1 78 ? -14.688 -5.119 19.778 1.00 93.81 78 ILE A O 1
ATOM 620 N N . GLN A 1 79 ? -15.395 -4.484 17.744 1.00 91.56 79 GLN A N 1
ATOM 621 C CA . GLN A 1 79 ? -15.301 -5.791 17.102 1.00 91.56 79 GLN A CA 1
ATOM 622 C C . GLN A 1 79 ? -14.267 -5.722 15.983 1.00 91.56 79 GLN A C 1
ATOM 624 O O . GLN A 1 79 ? -14.338 -4.847 15.124 1.00 91.56 79 GLN A O 1
ATOM 629 N N . THR A 1 80 ? -13.320 -6.656 15.991 1.00 92.44 80 THR A N 1
ATOM 630 C CA . THR A 1 80 ? -12.308 -6.785 14.939 1.00 92.44 80 THR A CA 1
ATOM 631 C C . THR A 1 80 ? -12.618 -8.024 14.117 1.00 92.44 80 THR A C 1
ATOM 633 O O . THR A 1 80 ? -12.685 -9.127 14.657 1.00 92.44 80 THR A O 1
ATOM 636 N N . MET A 1 81 ? -12.785 -7.852 12.811 1.00 92.31 81 MET A N 1
ATOM 637 C CA . MET A 1 81 ? -13.028 -8.936 11.869 1.00 92.31 81 MET A CA 1
ATOM 638 C C . MET A 1 81 ? -11.904 -8.982 10.843 1.00 92.31 81 MET A C 1
ATOM 640 O O . MET A 1 81 ? -11.644 -7.998 10.157 1.00 92.31 81 MET A O 1
ATOM 644 N N . ARG A 1 82 ? -11.261 -10.141 10.711 1.00 89.94 82 ARG A N 1
ATOM 645 C CA . ARG A 1 82 ? -10.264 -10.380 9.669 1.00 89.94 82 ARG A CA 1
ATOM 646 C C . ARG A 1 82 ? -10.936 -10.978 8.446 1.00 89.94 82 ARG A C 1
ATOM 648 O O . ARG A 1 82 ? -11.555 -12.034 8.540 1.00 89.94 82 ARG A O 1
ATOM 655 N N . ILE A 1 83 ? -10.776 -10.322 7.307 1.00 87.94 83 ILE A N 1
ATOM 656 C CA . ILE A 1 83 ? -11.234 -10.813 6.013 1.00 87.94 83 ILE A CA 1
ATOM 657 C C . ILE A 1 83 ? -9.989 -11.164 5.206 1.00 87.94 83 ILE A C 1
ATOM 659 O O . ILE A 1 83 ? -9.155 -10.303 4.931 1.00 87.94 83 ILE A O 1
ATOM 663 N N . ALA A 1 84 ? -9.867 -12.433 4.836 1.00 85.12 84 ALA A N 1
ATOM 664 C CA . ALA A 1 84 ? -8.852 -12.908 3.909 1.00 85.12 84 ALA A CA 1
ATOM 665 C C . ALA A 1 84 ? -9.541 -13.504 2.681 1.00 85.12 84 ALA A C 1
ATOM 667 O O . ALA A 1 84 ? -10.599 -14.122 2.805 1.00 85.12 84 ALA A O 1
ATOM 668 N N . GLY A 1 85 ? -8.952 -13.310 1.507 1.00 81.81 85 GLY A N 1
ATOM 669 C CA . GLY A 1 85 ? -9.483 -13.855 0.267 1.00 81.81 85 GLY A CA 1
ATOM 670 C C . GLY A 1 85 ? -8.406 -14.034 -0.789 1.00 81.81 85 GLY A C 1
ATOM 671 O O . GLY A 1 85 ? -7.358 -13.388 -0.760 1.00 81.81 85 GLY A O 1
ATOM 672 N N . GLU A 1 86 ? -8.690 -14.926 -1.724 1.00 80.00 86 GLU A N 1
ATOM 673 C CA . GLU A 1 86 ? -7.910 -15.160 -2.930 1.00 80.00 86 GLU A CA 1
ATOM 674 C C . GLU A 1 86 ? -8.866 -14.975 -4.105 1.00 80.00 86 GLU A C 1
ATOM 676 O O . GLU A 1 86 ? -9.965 -15.531 -4.115 1.00 80.00 86 GLU A O 1
ATOM 681 N N . MET A 1 87 ? -8.488 -14.124 -5.052 1.00 74.06 87 MET A N 1
ATOM 682 C CA . MET A 1 87 ? -9.199 -13.983 -6.313 1.00 74.06 87 MET A CA 1
ATOM 683 C C . MET A 1 87 ? -8.310 -14.583 -7.393 1.00 74.06 87 MET A C 1
ATOM 685 O O . MET A 1 87 ? -7.167 -14.156 -7.537 1.00 74.06 87 MET A O 1
ATOM 689 N N . ASP A 1 88 ? -8.850 -15.571 -8.102 1.00 72.81 88 ASP A N 1
ATOM 690 C CA . ASP A 1 88 ? -8.269 -16.155 -9.307 1.00 72.81 88 ASP A CA 1
ATOM 691 C C . ASP A 1 88 ? -9.235 -15.852 -10.449 1.00 72.81 88 ASP A C 1
ATOM 693 O O . ASP A 1 88 ? -10.326 -16.425 -10.546 1.00 72.81 88 ASP A O 1
ATOM 697 N N . ARG A 1 89 ? -8.901 -14.838 -11.241 1.00 65.25 89 ARG A N 1
ATOM 698 C CA . ARG A 1 89 ? -9.687 -14.441 -12.403 1.00 65.25 89 ARG A CA 1
ATOM 699 C C . ARG A 1 89 ? -8.851 -14.727 -13.646 1.00 65.25 89 ARG A C 1
ATOM 701 O O . ARG A 1 89 ? -7.755 -14.180 -13.745 1.00 65.25 89 A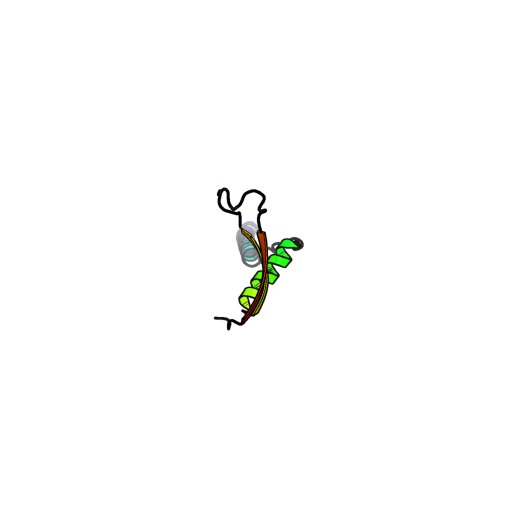RG A O 1
ATOM 708 N N . PRO A 1 90 ? -9.337 -15.535 -14.602 1.00 60.09 90 PRO A N 1
ATOM 709 C CA . PRO A 1 90 ? -8.620 -15.714 -15.855 1.00 60.09 90 PRO A CA 1
ATOM 710 C C . PRO A 1 90 ? -8.486 -14.352 -16.546 1.00 60.09 90 PRO A C 1
ATOM 712 O O . PRO A 1 90 ? -9.459 -13.592 -16.610 1.00 60.09 90 PRO A O 1
ATOM 715 N N . GLY A 1 91 ? -7.272 -14.034 -17.002 1.00 60.00 91 GLY A N 1
ATOM 716 C CA . GLY A 1 91 ? -7.002 -12.825 -17.778 1.00 60.00 91 GLY A CA 1
ATOM 717 C C . GLY A 1 91 ? -7.937 -12.757 -18.985 1.00 60.00 91 GLY A C 1
ATOM 718 O O . GLY A 1 91 ? -8.157 -13.772 -19.648 1.00 60.00 91 GLY A O 1
ATOM 719 N N . ALA A 1 92 ? -8.540 -11.586 -19.198 1.00 57.72 92 ALA A N 1
ATOM 720 C CA . ALA A 1 92 ? -9.442 -11.322 -20.318 1.00 57.72 92 ALA A CA 1
ATOM 721 C C . ALA A 1 92 ? -8.681 -11.192 -21.644 1.00 57.72 92 ALA A C 1
ATOM 723 O O . ALA A 1 92 ? -7.547 -10.660 -21.615 1.00 57.72 92 ALA A O 1
#

Solvent-accessible surface area (backbone atoms only — not comparable to full-atom values): 5849 Å² total; per-residue (Å²): 134,70,74,73,70,59,52,57,59,54,53,52,53,51,52,51,52,53,52,49,53,60,71,71,44,76,77,78,74,79,75,66,86,78,47,73,66,56,51,51,53,51,53,50,56,50,37,61,60,64,21,53,47,78,51,77,49,80,45,79,45,77,48,71,75,68,99,45,83,96,42,68,92,65,71,69,46,76,47,80,45,80,50,72,51,73,46,81,43,82,66,130

Sequence (92 aa):
MNRKSLVRPILFTLVIVAILALIYNPLVTYAGPQTAHQALTNAWQQAMQIGQYRYQTDLLQTIHPTAKLANVGRQPQIQTMRIAGEMDRPGA

Secondary structure (DSSP, 8-state):
--THHHHHHHHHHHHHHHHHHHHHS------PSPPHHHHHHHHHHHHHHHTEEEEEEEEEEEEPPPS-GGGTTPPPEEEEEEEEEEEE----

Mean predicted aligned error: 15.71 Å

Foldseek 3Di:
DDPVVVVVVVVVVVVVVVVVVVVPDPPPPPPDDQDPVNVVVVVVVVCVQQQWDKDKDKDWDWADDDPDPVCVPPDIDIDIDIDIDITRDHHD

pLDDT: mean 80.77, std 11.64, range [46.06, 95.38]

Radius of gyration: 33.52 Å; Cα contacts (8 Å, |Δi|>4): 65; chains: 1; bounding box: 64×44×95 Å

Nearest PDB structures (foldseek):
  2ymw-assembly1_A-2  TM=6.604E-01  e=3.179E+00  Marinomonas mediterranea MMB-1
  3weu-assembly1_A  TM=6.821E-01  e=5.204E+00  Marinomonas mediterranea MMB-1
  3wev-assembly1_B  TM=6.850E-01  e=5.535E+00  Marinomonas mediterranea MMB-1
  2ymw-assembly1_B  TM=6.480E-01  e=7.533E+00  Marinomonas mediterranea MMB-1